Protein AF-A0A094XIT4-F1 (afdb_monomer_lite)

Structure (mmCIF, N/CA/C/O backbone):
data_AF-A0A094XIT4-F1
#
_entry.id   AF-A0A094XIT4-F1
#
loop_
_atom_site.group_PDB
_atom_site.id
_atom_site.type_symbol
_atom_site.label_atom_id
_atom_site.label_alt_id
_atom_site.label_comp_id
_atom_site.label_asym_id
_atom_site.label_entity_id
_atom_site.label_seq_id
_atom_site.pdbx_PDB_ins_code
_atom_site.Cartn_x
_atom_site.Cartn_y
_atom_site.Cartn_z
_atom_site.occupancy
_atom_site.B_iso_or_equiv
_atom_site.auth_seq_id
_atom_site.auth_comp_id
_atom_site.auth_asym_id
_atom_site.auth_atom_id
_atom_site.pdbx_PDB_model_num
ATOM 1 N N . MET A 1 1 ? -13.792 -18.270 17.998 1.00 63.91 1 MET A N 1
ATOM 2 C CA . MET A 1 1 ? -12.742 -17.408 17.409 1.00 63.91 1 MET A CA 1
ATOM 3 C C . MET A 1 1 ? -13.348 -16.727 16.186 1.00 63.91 1 MET A C 1
ATOM 5 O O . MET A 1 1 ? -13.969 -17.439 15.411 1.00 63.91 1 MET A O 1
ATOM 9 N N . ASN A 1 2 ? -13.260 -15.399 16.040 1.00 80.94 2 ASN A N 1
ATOM 10 C CA . ASN A 1 2 ? -13.829 -14.672 14.893 1.00 80.94 2 ASN A CA 1
ATOM 11 C C . ASN A 1 2 ? -12.681 -14.049 14.074 1.00 80.94 2 ASN A C 1
ATOM 13 O O . ASN A 1 2 ? -12.196 -12.986 14.466 1.00 80.94 2 ASN A O 1
ATOM 17 N N . PRO A 1 3 ? -12.170 -14.727 13.031 1.00 81.62 3 PRO A N 1
ATOM 18 C CA . PRO A 1 3 ? -11.047 -14.221 12.252 1.00 81.62 3 PRO A CA 1
ATOM 19 C C . PRO A 1 3 ? -11.444 -12.931 11.529 1.00 81.62 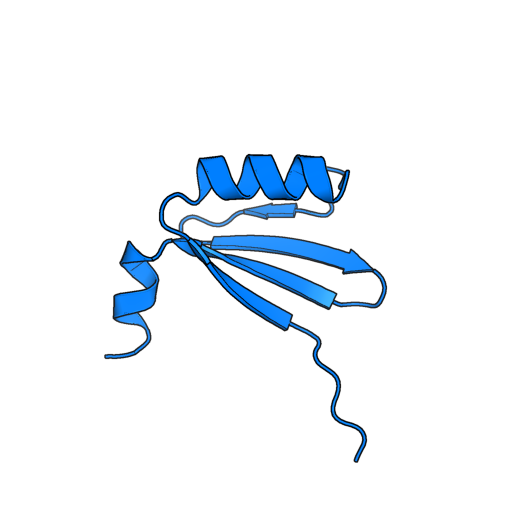3 PRO A C 1
ATOM 21 O O . PRO A 1 3 ? -12.520 -12.837 10.938 1.00 81.62 3 PRO A O 1
ATOM 24 N N . LYS A 1 4 ? -10.564 -11.933 11.581 1.00 86.62 4 LYS A N 1
ATOM 25 C CA . LYS A 1 4 ? -10.737 -10.649 10.906 1.00 86.62 4 LYS A CA 1
ATOM 26 C C . LYS A 1 4 ? -9.536 -10.412 10.004 1.00 86.62 4 LYS A C 1
ATOM 28 O O . LYS A 1 4 ? -8.400 -10.613 10.417 1.00 86.62 4 LYS A O 1
ATOM 33 N N . VAL A 1 5 ? -9.799 -9.990 8.771 1.00 86.00 5 VAL A N 1
ATOM 34 C CA . VAL A 1 5 ? -8.741 -9.517 7.878 1.00 86.00 5 VAL A CA 1
ATOM 35 C C . VAL A 1 5 ? -8.430 -8.083 8.268 1.00 86.00 5 VAL A C 1
ATOM 37 O O . VAL A 1 5 ? -9.247 -7.184 8.066 1.00 86.00 5 VAL A O 1
ATOM 40 N N . ASP A 1 6 ? -7.260 -7.887 8.859 1.00 92.31 6 ASP A N 1
ATOM 41 C CA . ASP A 1 6 ? -6.767 -6.557 9.195 1.00 92.31 6 ASP A CA 1
ATOM 42 C C . ASP A 1 6 ? -5.844 -6.012 8.097 1.00 92.31 6 ASP A C 1
ATOM 44 O O . ASP A 1 6 ? -5.788 -4.804 7.915 1.00 92.31 6 ASP A O 1
ATOM 48 N N . ILE A 1 7 ? -5.186 -6.863 7.302 1.00 93.88 7 ILE A N 1
ATOM 49 C CA . ILE A 1 7 ? -4.213 -6.438 6.283 1.00 93.88 7 ILE A CA 1
ATOM 50 C C . ILE A 1 7 ? -4.455 -7.181 4.969 1.00 93.88 7 ILE A C 1
ATOM 52 O O . ILE A 1 7 ? -4.650 -8.396 4.963 1.00 93.88 7 ILE A O 1
ATOM 56 N N . VAL A 1 8 ? -4.412 -6.447 3.858 1.00 93.75 8 VAL A N 1
ATOM 57 C CA . VAL A 1 8 ? -4.324 -6.994 2.501 1.00 93.75 8 VAL A CA 1
ATOM 58 C C . VAL A 1 8 ? -3.040 -6.476 1.871 1.00 93.75 8 VAL A C 1
ATOM 60 O O . VAL A 1 8 ? -2.847 -5.265 1.785 1.00 93.75 8 VAL A O 1
ATOM 63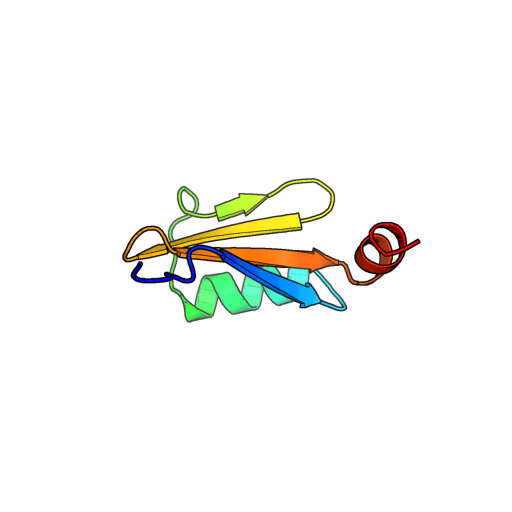 N N . THR A 1 9 ? -2.184 -7.386 1.417 1.00 94.00 9 THR A N 1
ATOM 64 C CA . THR A 1 9 ? -0.953 -7.050 0.696 1.00 94.00 9 THR A CA 1
ATOM 65 C C . THR A 1 9 ? -1.119 -7.415 -0.772 1.00 94.00 9 THR A C 1
ATOM 67 O O . THR A 1 9 ? -1.564 -8.517 -1.086 1.00 94.00 9 THR A O 1
ATOM 70 N N . ILE A 1 10 ? -0.780 -6.492 -1.668 1.00 94.06 10 ILE A N 1
ATOM 71 C CA . ILE A 1 10 ? -0.873 -6.670 -3.118 1.00 94.06 10 ILE A CA 1
ATOM 72 C C . ILE A 1 10 ? 0.497 -6.385 -3.726 1.00 94.06 10 ILE A C 1
ATOM 74 O O . ILE A 1 10 ? 1.062 -5.310 -3.519 1.00 94.06 10 ILE A O 1
ATOM 78 N N . SER A 1 11 ? 1.017 -7.337 -4.499 1.00 93.75 11 SER A N 1
ATOM 79 C CA . SER A 1 11 ? 2.184 -7.097 -5.340 1.00 93.75 11 SER A CA 1
ATOM 80 C C . SER A 1 11 ? 1.773 -6.320 -6.591 1.00 93.75 11 SER A C 1
ATOM 82 O O . SER A 1 11 ? 0.753 -6.607 -7.220 1.00 93.75 11 SER A O 1
ATOM 84 N N . VAL A 1 12 ? 2.555 -5.304 -6.942 1.00 93.69 12 VAL A N 1
ATOM 85 C CA . VAL A 1 12 ? 2.291 -4.421 -8.081 1.00 93.69 12 VAL A CA 1
ATOM 86 C C . VAL A 1 12 ? 3.521 -4.306 -8.969 1.00 93.69 12 VAL A C 1
ATOM 88 O O . VAL A 1 12 ? 4.646 -4.326 -8.485 1.00 93.69 12 VAL A O 1
ATOM 91 N N . GLU A 1 13 ? 3.311 -4.165 -10.276 1.00 93.44 13 GLU A N 1
ATOM 92 C CA . GLU A 1 13 ? 4.413 -4.014 -11.241 1.00 93.44 13 GLU A CA 1
ATOM 93 C C . GLU A 1 13 ? 5.117 -2.655 -11.116 1.00 93.44 13 GLU A C 1
ATOM 95 O O . GLU A 1 13 ? 6.307 -2.547 -11.373 1.00 93.44 13 GLU A O 1
ATOM 100 N N . ASN A 1 14 ? 4.386 -1.604 -10.727 1.00 92.94 14 ASN A N 1
ATOM 101 C CA . ASN A 1 14 ? 4.943 -0.271 -10.517 1.00 92.94 14 ASN A CA 1
ATOM 102 C C . ASN A 1 14 ? 4.331 0.360 -9.264 1.00 92.94 14 ASN A C 1
ATOM 104 O O . ASN A 1 14 ? 3.133 0.678 -9.233 1.00 92.94 14 ASN A O 1
ATOM 108 N N . LEU A 1 15 ? 5.155 0.546 -8.233 1.00 93.50 15 LEU A N 1
ATOM 109 C CA . LEU A 1 15 ? 4.700 1.031 -6.931 1.00 93.50 15 LEU A CA 1
ATOM 110 C C . LEU A 1 15 ? 4.215 2.485 -6.984 1.00 93.50 15 LEU A C 1
ATOM 112 O O . LEU A 1 15 ? 3.205 2.818 -6.364 1.00 93.50 15 LEU A O 1
ATOM 116 N N . VAL A 1 16 ? 4.878 3.343 -7.763 1.00 93.25 16 VAL A N 1
ATOM 117 C CA . VAL A 1 16 ? 4.553 4.775 -7.870 1.00 93.25 16 VAL A CA 1
ATOM 118 C C . VAL A 1 16 ? 3.195 4.984 -8.542 1.00 93.25 16 VAL A C 1
ATOM 120 O O . VAL A 1 16 ? 2.332 5.671 -7.990 1.00 93.25 16 VAL A O 1
ATOM 123 N N . LEU A 1 17 ? 2.977 4.355 -9.700 1.00 95.12 17 LEU A N 1
ATOM 124 C CA . LEU A 1 17 ? 1.717 4.451 -10.443 1.00 95.12 17 LEU A CA 1
ATOM 125 C C . LEU A 1 17 ? 0.555 3.864 -9.639 1.00 95.12 17 LEU A C 1
ATOM 127 O O . LEU A 1 17 ? -0.500 4.489 -9.524 1.00 95.12 17 LEU A O 1
ATOM 131 N N . SER A 1 18 ? 0.768 2.701 -9.021 1.00 95.94 18 SER A N 1
ATOM 132 C CA . SER A 1 18 ? -0.258 2.053 -8.199 1.00 95.94 18 SER A CA 1
ATOM 133 C C . SER A 1 18 ? -0.598 2.892 -6.967 1.00 95.94 18 SER A C 1
ATOM 135 O O . SER A 1 18 ? -1.768 3.040 -6.620 1.00 95.94 18 SER A O 1
ATOM 137 N N . THR A 1 19 ? 0.406 3.506 -6.337 1.00 94.75 19 THR A N 1
ATOM 138 C CA . THR A 1 19 ? 0.193 4.404 -5.196 1.00 94.75 19 THR A CA 1
ATOM 139 C C . THR A 1 19 ? -0.660 5.610 -5.579 1.00 94.75 19 THR A C 1
ATOM 141 O O . THR A 1 19 ? -1.579 5.963 -4.840 1.00 94.75 19 THR A O 1
ATOM 144 N N . GLY A 1 20 ? -0.391 6.222 -6.739 1.00 94.06 20 GLY A N 1
ATOM 145 C CA . GLY A 1 20 ? -1.204 7.315 -7.280 1.00 94.06 20 GLY A CA 1
ATOM 146 C C . GLY A 1 20 ? -2.661 6.899 -7.482 1.00 94.06 20 GLY A C 1
ATOM 147 O O . GLY A 1 20 ? -3.559 7.541 -6.938 1.00 94.06 20 GLY A O 1
ATOM 148 N N . PHE A 1 21 ? -2.878 5.766 -8.155 1.00 95.56 21 PHE A N 1
ATOM 149 C CA . PHE A 1 21 ? -4.208 5.202 -8.384 1.00 95.56 21 PHE A CA 1
ATOM 150 C C . PHE A 1 21 ? -4.987 4.991 -7.077 1.00 95.56 21 PHE A C 1
ATOM 152 O O . PHE A 1 21 ? -6.091 5.510 -6.917 1.00 95.56 21 PHE A O 1
ATOM 159 N N . TYR A 1 22 ? -4.411 4.280 -6.103 1.00 95.00 22 TYR A N 1
ATOM 160 C CA . TYR A 1 22 ? -5.118 3.986 -4.853 1.00 95.00 22 TYR A CA 1
ATOM 161 C C . TYR A 1 22 ? -5.326 5.227 -3.979 1.00 95.00 22 TYR A C 1
ATOM 163 O O . TYR A 1 22 ? -6.345 5.332 -3.293 1.00 95.00 22 TYR A O 1
ATOM 171 N N . ARG A 1 23 ? -4.412 6.203 -4.025 1.00 92.88 23 ARG A N 1
ATOM 172 C CA . ARG A 1 23 ? -4.595 7.487 -3.340 1.00 92.88 23 ARG A CA 1
ATOM 173 C C . ARG A 1 23 ? -5.802 8.251 -3.886 1.00 9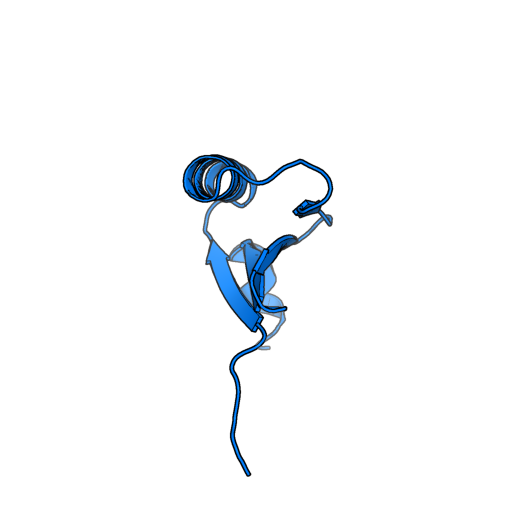2.88 23 ARG A C 1
ATOM 175 O O . ARG A 1 23 ? -6.550 8.819 -3.090 1.00 92.88 23 ARG A O 1
ATOM 182 N N . GLU A 1 24 ? -5.993 8.258 -5.204 1.00 93.19 24 GLU A N 1
ATOM 183 C CA . GLU A 1 24 ? -7.151 8.886 -5.849 1.00 93.19 24 GLU A CA 1
ATOM 184 C C . GLU A 1 24 ? -8.445 8.127 -5.544 1.00 93.19 24 GLU A C 1
ATOM 186 O O . GLU A 1 24 ? -9.413 8.732 -5.085 1.00 93.19 24 GLU A O 1
ATOM 191 N N . VAL A 1 25 ? -8.441 6.799 -5.700 1.00 94.50 25 VAL A N 1
ATOM 192 C CA . VAL A 1 25 ? -9.614 5.939 -5.462 1.00 94.50 25 VAL A CA 1
ATOM 193 C C . VAL A 1 25 ? -10.132 6.055 -4.031 1.00 94.50 25 VAL A C 1
ATOM 195 O O . VAL A 1 25 ? -11.339 6.144 -3.811 1.00 94.50 25 VAL A O 1
ATOM 198 N N . PHE A 1 26 ? -9.237 6.057 -3.042 1.00 92.56 26 PHE A N 1
ATOM 199 C CA . PHE A 1 26 ? -9.641 6.133 -1.639 1.00 92.56 26 PHE A CA 1
ATOM 200 C C . PHE A 1 26 ? -9.773 7.563 -1.107 1.00 92.56 26 PHE A C 1
ATOM 202 O O . PHE A 1 26 ? -10.212 7.729 0.033 1.00 92.56 26 PHE A O 1
ATOM 209 N N . ALA A 1 27 ? -9.401 8.577 -1.898 1.00 93.19 27 ALA A N 1
ATOM 210 C CA . ALA A 1 27 ? -9.385 9.987 -1.502 1.00 93.19 27 ALA A CA 1
ATOM 211 C C . ALA A 1 27 ? -8.732 10.211 -0.120 1.00 93.19 27 ALA A C 1
ATOM 213 O O . ALA A 1 27 ? -9.241 10.952 0.725 1.00 93.19 27 ALA A O 1
ATOM 214 N N . LEU A 1 28 ? -7.617 9.516 0.137 1.00 87.88 28 LEU A N 1
ATOM 215 C CA . LEU A 1 28 ? -6.970 9.516 1.448 1.00 87.88 28 LEU A CA 1
ATOM 216 C C . LEU A 1 28 ? -6.076 10.747 1.635 1.00 87.88 28 LEU A C 1
ATOM 218 O O . LEU A 1 28 ? -5.333 11.125 0.720 1.00 87.88 28 LEU A O 1
ATOM 222 N N . PRO A 1 29 ? -6.090 11.356 2.833 1.00 88.31 29 PRO A N 1
ATOM 223 C CA . PRO A 1 29 ? -5.145 12.408 3.166 1.00 88.31 29 PRO A CA 1
ATOM 224 C C . PRO A 1 29 ? -3.736 11.821 3.357 1.00 88.31 29 PRO A C 1
ATOM 226 O O . PRO A 1 29 ? -3.564 10.624 3.596 1.00 88.31 29 PRO A O 1
ATOM 229 N N . LYS A 1 30 ? -2.703 12.665 3.227 1.00 85.69 30 LYS A N 1
ATOM 230 C CA . LYS A 1 30 ? -1.296 12.218 3.235 1.00 85.69 30 LYS A CA 1
ATOM 231 C C . LYS A 1 30 ? -0.887 11.517 4.538 1.00 85.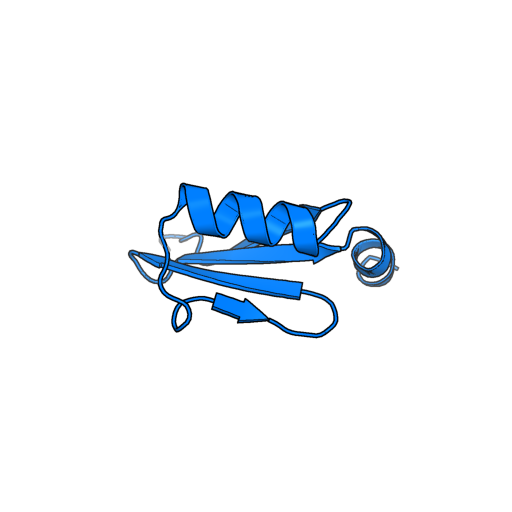69 30 LYS A C 1
ATOM 233 O O . LYS A 1 30 ? -0.053 10.629 4.490 1.00 85.69 30 LYS A O 1
ATOM 238 N N . ASP A 1 31 ? -1.488 11.867 5.673 1.00 90.12 31 ASP A N 1
ATOM 239 C CA . ASP A 1 31 ? -1.251 11.233 6.981 1.00 90.12 31 ASP A CA 1
ATOM 240 C C . ASP A 1 31 ? -1.799 9.796 7.074 1.00 90.12 31 ASP A C 1
ATOM 242 O O . ASP A 1 31 ? -1.480 9.064 8.010 1.00 90.12 31 ASP A O 1
ATOM 246 N N . LYS A 1 32 ? -2.620 9.376 6.103 1.00 92.94 32 LYS A N 1
ATOM 247 C CA . LYS A 1 32 ? -3.142 8.008 5.969 1.00 92.94 32 LYS A CA 1
ATOM 248 C C . LYS A 1 32 ? -2.372 7.177 4.949 1.00 92.94 32 LYS A C 1
ATOM 250 O O . LYS A 1 32 ? -2.845 6.106 4.565 1.00 92.94 32 LYS A O 1
ATOM 255 N N . ILE A 1 33 ? -1.190 7.639 4.556 1.00 94.31 33 ILE A N 1
ATOM 256 C CA . ILE A 1 33 ? -0.288 6.935 3.653 1.00 94.31 33 ILE A CA 1
ATOM 257 C C . ILE A 1 33 ? 1.099 6.925 4.292 1.00 94.31 33 ILE A C 1
ATOM 259 O O . ILE A 1 33 ? 1.628 7.971 4.659 1.00 94.31 33 ILE A O 1
ATOM 263 N N . SER A 1 34 ? 1.687 5.743 4.432 1.00 94.38 34 SER A N 1
ATOM 264 C CA . SER A 1 34 ? 3.084 5.577 4.831 1.00 94.38 34 SER A CA 1
ATOM 265 C C . SER A 1 34 ? 3.842 4.946 3.673 1.00 94.38 34 SER A C 1
ATOM 267 O O . SER A 1 34 ? 3.416 3.925 3.142 1.00 94.38 34 SER A O 1
ATOM 269 N N . SER A 1 35 ? 4.932 5.582 3.256 1.00 90.50 35 SER A N 1
ATOM 270 C CA . SER A 1 35 ? 5.790 5.109 2.171 1.00 90.50 35 SER A CA 1
ATOM 271 C C . SER A 1 35 ? 7.164 4.748 2.725 1.00 90.50 35 SER A C 1
ATOM 273 O O . SER A 1 35 ? 7.779 5.564 3.410 1.00 90.50 35 SER A O 1
ATOM 275 N N . CYS A 1 36 ? 7.626 3.544 2.402 1.00 86.38 36 CYS A N 1
ATOM 276 C CA . CYS A 1 36 ? 8.992 3.063 2.586 1.00 86.38 36 CYS A CA 1
ATOM 277 C C . CYS A 1 36 ? 9.658 2.874 1.214 1.00 86.38 36 CYS A C 1
ATOM 279 O O . CYS A 1 36 ? 9.046 3.150 0.181 1.00 86.38 36 CYS A O 1
ATOM 281 N N . GLU A 1 37 ? 10.918 2.436 1.199 1.00 82.00 37 GLU A N 1
ATOM 282 C CA . GLU A 1 37 ? 11.675 2.232 -0.045 1.00 82.00 37 GLU A CA 1
ATOM 283 C C . GLU A 1 37 ? 11.063 1.143 -0.941 1.00 82.00 37 GLU A C 1
ATOM 285 O O . GLU A 1 37 ? 11.108 1.257 -2.161 1.00 82.00 37 GLU A O 1
ATOM 290 N N . ASP A 1 38 ? 10.445 0.125 -0.346 1.00 85.62 38 ASP A N 1
ATOM 291 C CA . ASP A 1 38 ? 9.994 -1.092 -1.025 1.00 85.62 38 ASP A CA 1
ATOM 292 C C . ASP A 1 38 ? 8.468 -1.308 -0.989 1.00 85.62 38 ASP A C 1
ATOM 294 O O . ASP A 1 38 ? 7.930 -2.144 -1.722 1.00 85.62 38 ASP A O 1
ATOM 298 N N . HIS A 1 39 ? 7.745 -0.535 -0.172 1.00 92.31 39 HIS A N 1
ATOM 299 C CA . HIS A 1 39 ? 6.299 -0.665 -0.024 1.00 92.31 39 HIS A CA 1
ATOM 300 C C . HIS A 1 39 ? 5.590 0.632 0.370 1.00 92.31 39 HIS A C 1
ATOM 302 O O . HIS A 1 39 ? 6.176 1.573 0.908 1.00 92.31 39 HIS A O 1
ATOM 308 N N . VAL A 1 40 ? 4.277 0.661 0.137 1.00 95.44 40 VAL A N 1
ATOM 309 C CA . VAL A 1 40 ? 3.387 1.745 0.566 1.00 95.44 40 VAL A CA 1
ATOM 310 C C . VAL A 1 40 ? 2.179 1.170 1.292 1.00 95.44 40 VAL A C 1
ATOM 312 O O . VAL A 1 40 ? 1.479 0.311 0.763 1.00 95.44 40 VAL A O 1
ATOM 315 N N . ALA A 1 41 ? 1.905 1.672 2.492 1.00 96.12 41 ALA A N 1
ATOM 316 C CA . ALA A 1 41 ? 0.763 1.293 3.308 1.00 96.12 41 ALA A CA 1
ATOM 317 C C . ALA A 1 41 ? -0.309 2.393 3.322 1.00 96.12 41 ALA A C 1
ATOM 319 O O . ALA A 1 41 ? -0.030 3.559 3.605 1.00 96.12 41 ALA A O 1
ATOM 320 N N . PHE A 1 42 ? -1.557 1.999 3.082 1.00 96.62 42 PHE A N 1
ATOM 321 C CA . PHE A 1 42 ? -2.749 2.831 3.181 1.00 96.62 42 PHE A CA 1
ATOM 322 C C . PHE A 1 42 ? -3.547 2.444 4.423 1.00 96.62 42 PHE A C 1
ATOM 324 O O . PHE A 1 42 ? -3.971 1.295 4.578 1.00 96.62 42 PHE A O 1
ATOM 331 N N . PHE A 1 43 ? -3.797 3.420 5.293 1.00 94.69 43 PHE A N 1
ATOM 332 C CA . PHE A 1 43 ? -4.565 3.237 6.521 1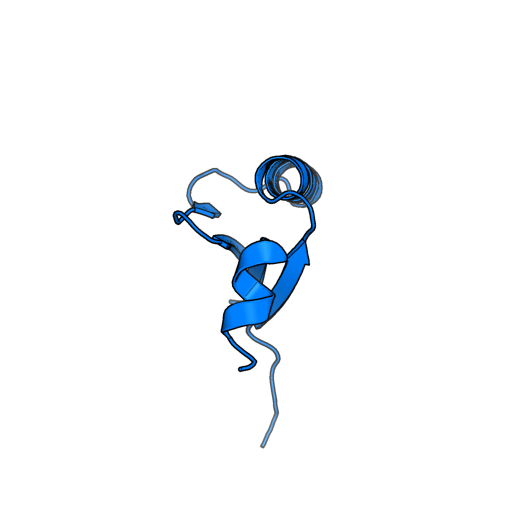.00 94.69 43 PHE A CA 1
ATOM 333 C C . PHE A 1 43 ? -6.054 3.490 6.250 1.00 94.69 43 PHE A C 1
ATOM 335 O O . PHE A 1 43 ? -6.521 4.632 6.263 1.00 94.69 43 PHE A O 1
ATOM 342 N N . LEU A 1 44 ? -6.809 2.418 6.006 1.00 91.75 44 LEU A N 1
ATOM 343 C CA . LEU A 1 44 ? -8.240 2.470 5.706 1.00 91.75 44 LEU A CA 1
ATOM 344 C C . LEU A 1 44 ? -9.092 2.514 6.987 1.00 91.75 44 LEU A C 1
ATOM 346 O O . LEU A 1 44 ? -8.621 2.426 8.127 1.00 91.75 44 LEU A O 1
ATOM 350 N N . LYS A 1 45 ? -10.411 2.652 6.811 1.00 88.56 45 LYS A N 1
ATOM 351 C CA . LYS A 1 45 ? -11.370 2.608 7.925 1.00 88.56 45 LYS A CA 1
ATOM 352 C C . LYS A 1 45 ? -11.325 1.247 8.633 1.00 88.56 45 LYS A C 1
ATOM 354 O O . LYS A 1 45 ? -10.942 0.233 8.062 1.00 88.56 45 LYS A O 1
ATOM 359 N N . ARG A 1 46 ? -11.786 1.216 9.890 1.00 87.38 46 ARG A N 1
ATOM 360 C CA . ARG A 1 46 ? -11.925 -0.011 10.709 1.00 87.38 46 ARG A CA 1
ATOM 361 C C . ARG A 1 46 ? -10.613 -0.772 10.963 1.00 87.38 46 ARG A C 1
ATOM 363 O O . ARG A 1 46 ? -10.650 -1.979 11.218 1.00 87.38 46 ARG A O 1
ATOM 370 N N . LYS A 1 47 ? -9.487 -0.045 10.983 1.00 87.75 47 LYS A N 1
ATOM 371 C CA . LYS A 1 47 ? -8.138 -0.593 11.208 1.00 87.75 47 LYS A CA 1
ATOM 372 C C . LYS A 1 47 ? -7.729 -1.608 10.132 1.00 87.75 47 LYS A C 1
ATOM 374 O O . LYS A 1 47 ? -7.037 -2.564 10.444 1.00 87.75 47 LYS A O 1
ATOM 379 N N . MET A 1 48 ? -8.221 -1.426 8.906 1.00 92.44 48 MET A N 1
ATOM 380 C CA . MET A 1 48 ? -7.785 -2.217 7.761 1.00 92.44 48 MET A CA 1
ATOM 381 C C . MET A 1 48 ? -6.613 -1.509 7.081 1.00 92.44 48 MET A C 1
ATOM 383 O O . MET A 1 48 ? -6.640 -0.287 6.925 1.00 92.44 48 MET A O 1
ATOM 387 N N . PHE A 1 49 ? -5.613 -2.268 6.659 1.00 94.81 49 PHE A N 1
ATOM 388 C CA . PHE A 1 49 ? -4.444 -1.761 5.955 1.00 94.81 49 PHE A CA 1
ATOM 389 C C . PHE A 1 49 ? -4.396 -2.384 4.561 1.00 94.81 49 PHE A C 1
ATOM 391 O O . PHE A 1 49 ? -4.582 -3.593 4.411 1.00 94.81 49 PHE A O 1
ATOM 398 N N . LEU A 1 50 ? -4.150 -1.558 3.548 1.00 95.62 50 LEU A N 1
ATOM 399 C CA . LEU A 1 50 ? -3.763 -2.028 2.221 1.00 95.62 50 LEU A CA 1
ATOM 400 C C . LEU A 1 50 ? -2.278 -1.742 2.046 1.00 95.62 50 LEU A C 1
ATOM 402 O O . LEU A 1 50 ? -1.871 -0.590 2.157 1.00 95.62 50 LEU A O 1
ATOM 406 N N . VAL A 1 51 ? -1.483 -2.768 1.773 1.00 95.69 51 VAL A N 1
ATOM 407 C CA . VAL A 1 51 ? -0.044 -2.639 1.547 1.00 95.69 51 VAL A CA 1
ATOM 408 C C . VAL A 1 51 ? 0.254 -2.979 0.095 1.00 95.69 51 VAL A C 1
ATOM 410 O O . VAL A 1 51 ? -0.128 -4.041 -0.389 1.00 95.69 51 VAL A O 1
ATOM 413 N N . LEU A 1 52 ? 0.918 -2.068 -0.606 1.00 95.50 52 LEU A N 1
ATOM 414 C CA . LEU A 1 52 ? 1.423 -2.281 -1.955 1.00 95.50 52 LEU A CA 1
ATOM 415 C C . LEU A 1 52 ? 2.912 -2.559 -1.881 1.00 95.50 52 LEU A C 1
ATOM 417 O O . LEU A 1 52 ? 3.629 -1.824 -1.206 1.00 95.50 52 LEU A O 1
ATOM 421 N N . TYR A 1 53 ? 3.360 -3.579 -2.596 1.00 93.50 53 TYR A N 1
ATOM 422 C CA . TYR A 1 53 ? 4.761 -3.973 -2.653 1.00 93.50 53 TYR A CA 1
ATOM 423 C C . TYR A 1 53 ? 5.184 -4.124 -4.114 1.00 93.50 53 TYR A C 1
ATOM 425 O O . TYR A 1 53 ? 4.418 -4.672 -4.910 1.00 93.50 53 TYR A O 1
ATOM 433 N N . GLU A 1 54 ? 6.370 -3.651 -4.501 1.00 90.06 54 GLU A N 1
ATOM 434 C CA . GLU A 1 54 ? 6.822 -3.842 -5.883 1.00 90.06 54 GLU A CA 1
ATOM 435 C C . GLU A 1 54 ? 7.164 -5.317 -6.142 1.00 90.06 54 GLU A C 1
ATOM 437 O O . GLU A 1 54 ? 7.910 -5.950 -5.396 1.00 90.06 54 GLU A O 1
ATOM 442 N N . ARG A 1 55 ? 6.608 -5.899 -7.208 1.00 85.12 55 ARG A N 1
ATOM 443 C CA . ARG A 1 55 ? 6.738 -7.332 -7.517 1.00 85.12 55 ARG A CA 1
ATOM 444 C C . ARG A 1 55 ? 8.195 -7.814 -7.555 1.00 85.12 55 ARG A C 1
ATOM 446 O O . ARG A 1 55 ? 8.467 -8.953 -7.173 1.00 85.12 55 ARG A O 1
ATOM 453 N N . SER A 1 56 ? 9.105 -6.941 -7.977 1.00 79.56 56 SER A N 1
ATOM 454 C CA . SER A 1 56 ? 10.557 -7.133 -7.962 1.00 79.56 56 SER A CA 1
ATOM 455 C C . SER A 1 56 ? 11.075 -7.619 -6.600 1.00 79.56 56 SER A C 1
ATOM 457 O O . SER A 1 56 ? 11.806 -8.605 -6.558 1.00 79.56 56 SER A O 1
ATOM 459 N N . GLY A 1 57 ? 10.655 -7.013 -5.486 1.00 65.81 57 GLY A N 1
ATOM 460 C CA . GLY A 1 57 ? 11.091 -7.440 -4.152 1.00 65.81 57 GLY A CA 1
ATOM 461 C C . GLY A 1 57 ? 10.190 -8.504 -3.506 1.00 65.81 57 GLY A C 1
ATOM 462 O O . GLY A 1 57 ? 10.647 -9.226 -2.627 1.00 65.81 57 GLY A O 1
ATOM 463 N N . PHE A 1 58 ? 8.948 -8.698 -3.977 1.00 62.75 58 PHE A N 1
ATOM 464 C CA . PHE A 1 58 ? 8.082 -9.781 -3.472 1.00 62.75 58 PHE A CA 1
ATOM 465 C C . PHE A 1 58 ? 8.679 -11.169 -3.753 1.00 62.75 58 PHE A C 1
ATOM 467 O O . PHE A 1 58 ? 8.514 -12.091 -2.960 1.00 62.75 58 PHE A O 1
ATOM 474 N N . THR A 1 59 ? 9.425 -11.300 -4.854 1.00 55.97 59 THR A N 1
ATOM 475 C CA . THR A 1 59 ? 10.135 -12.534 -5.230 1.00 55.97 59 THR A CA 1
ATOM 476 C C . THR A 1 59 ? 11.177 -12.951 -4.179 1.00 55.97 59 THR A C 1
ATOM 478 O O . THR A 1 59 ? 11.410 -14.139 -4.016 1.00 55.97 59 THR A O 1
ATOM 481 N N . GLN A 1 60 ? 11.731 -12.013 -3.398 1.00 55.69 60 GLN A N 1
ATOM 482 C CA . GLN A 1 60 ? 12.741 -12.300 -2.367 1.00 55.69 60 GLN A CA 1
ATOM 483 C C . GLN A 1 60 ? 12.156 -12.743 -1.016 1.00 55.69 60 GLN A C 1
ATOM 485 O O . GLN A 1 60 ? 12.900 -13.198 -0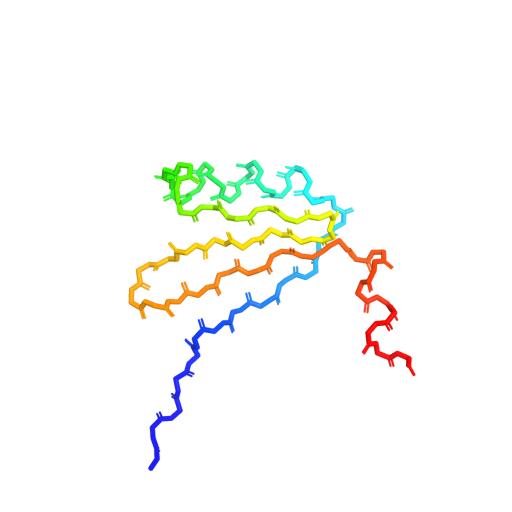.158 1.00 55.69 60 GLN A O 1
ATOM 490 N N . MET A 1 61 ? 10.844 -12.599 -0.790 1.00 54.56 61 MET A N 1
ATOM 491 C CA . MET A 1 61 ? 10.203 -13.013 0.471 1.00 54.56 61 MET A CA 1
ATOM 492 C C . MET A 1 61 ? 9.717 -14.472 0.465 1.00 54.56 61 MET A C 1
ATOM 494 O O . MET A 1 61 ? 9.265 -14.959 1.501 1.00 54.56 61 MET A O 1
ATOM 498 N N . ILE A 1 62 ? 9.744 -15.146 -0.691 1.00 56.19 62 ILE A N 1
ATOM 499 C CA . ILE A 1 62 ? 9.245 -16.524 -0.870 1.00 56.19 62 ILE A CA 1
ATOM 500 C C . ILE A 1 62 ? 10.376 -17.525 -1.178 1.00 56.19 62 ILE A C 1
ATOM 502 O O . ILE A 1 62 ? 10.098 -18.714 -1.340 1.00 56.19 62 ILE A O 1
ATOM 506 N N . GLU A 1 63 ? 11.623 -17.056 -1.254 1.00 46.62 63 GLU A N 1
ATOM 507 C CA . GLU A 1 63 ? 12.842 -17.882 -1.277 1.00 46.62 63 GLU A CA 1
ATOM 508 C C . GLU A 1 63 ? 13.466 -17.944 0.122 1.00 46.62 63 GLU A C 1
ATOM 510 O O . GLU A 1 63 ? 13.920 -19.047 0.506 1.00 46.62 63 GLU A O 1
#

Foldseek 3Di:
DDDDQLEDEDADQDQVVVVVVVCVVQVDDPVQWDDDPFKIWGQDPPNHIYIYGHNVCVVVVVD

Secondary structure (DSSP, 8-state):
------EEEEEES-HHHHHHHHHHHHT--GGGEEE-SSEEEEE-GGG-EEEEEEHHHHGGG--

InterPro domains:
  IPR029068 Glyoxalase/Bleomycin resistance protein/Dihydroxybiphenyl dioxygenase [G3DSA:3.10.180.10] (3-63)

Organism: NCBI:txid1218173

Radius of gyration: 12.46 Å; chains: 1; bounding box: 27×30×29 Å

Sequence (63 aa):
MNPKVDIVTISVENLVLSTGFYREVFALPKDKISSCEDHVAFFLKRKMFLVLYERSGFTQMIE

pLDDT: mean 87.19, std 12.12, range [46.62, 96.62]